Protein AF-A0A6P0LK58-F1 (afdb_monomer)

Foldseek 3Di:
DDDDDDPPDPPPDDPPQFDWDWDKDWDDDVQKIKIKIWTWGPPVDPDIDIDIDIDDIDRCVPCVVVVVVVVVVNVVVVVVVPPD

Mean predicted aligned error: 11.21 Å

Nearest PDB structures (foldseek):
  5hex-assembly1_A  TM=4.266E-01  e=9.016E-01  Homo sapiens
  7k7h-assembly1_B  TM=3.197E-01  e=2.817E-01 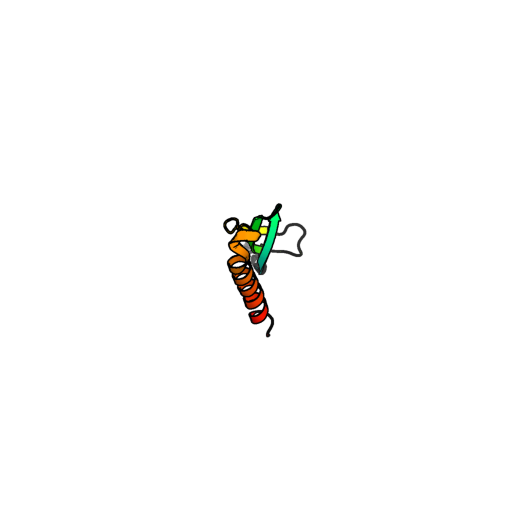 Salmonella enterica subsp. enterica serovar Typhi str. CT18
  6p4p-assembly1_B  TM=3.048E-01  e=6.244E-01  Salmonella enterica subsp. enterica serovar Typhi str. CT18
  6p4t-assembly1_B  TM=3.303E-01  e=9.016E-01  Salmonella enterica subsp. enterica serovar Typhi str. CT18
  3bxo-assembly1_B  TM=3.502E-01  e=9.817E+00  Streptomyces venezuelae

Solvent-accessible surface area (backbone atoms only — not comparable to full-atom values): 5374 Å² total; per-residue (Å²): 142,85,82,87,78,84,78,81,74,80,77,78,76,77,77,77,80,62,70,73,42,82,48,78,54,69,52,70,58,88,60,34,38,35,42,36,44,31,45,32,30,45,76,91,45,101,75,52,48,75,51,77,47,72,55,71,79,38,48,45,91,83,37,47,69,60,54,50,52,51,52,52,49,57,55,50,60,57,54,72,76,68,78,123

Sequence (84 aa):
MPVWTRHTQAHFQNEIALPIQTVFGCYTIADTWKFLRAEVEAIEQERPIMRVEYSREYVGRLESETIFKILKGIVGLKTEGNSQ

Radius of gyration: 23.21 Å; Cα contacts (8 Å, |Δi|>4): 87; chains: 1; bounding box: 47×39×74 Å

pLDDT: mean 82.04, std 19.23, range [37.97, 98.38]

Structure (mmCIF, N/CA/C/O backbone):
data_AF-A0A6P0LK58-F1
#
_entry.id   AF-A0A6P0LK58-F1
#
loop_
_atom_site.group_PDB
_atom_site.id
_atom_site.type_symbol
_atom_site.label_atom_id
_atom_site.label_alt_id
_atom_site.label_comp_id
_atom_site.label_asym_id
_atom_site.label_entity_id
_atom_site.label_seq_id
_atom_site.pdbx_PDB_ins_code
_atom_site.Cartn_x
_atom_site.Cartn_y
_atom_site.Cartn_z
_atom_site.occupancy
_atom_site.B_iso_or_equiv
_atom_site.auth_seq_id
_atom_site.auth_comp_id
_atom_site.auth_asym_id
_atom_site.auth_atom_id
_atom_site.pdbx_PDB_model_num
ATOM 1 N N . MET A 1 1 ? -36.001 20.705 61.058 1.00 41.88 1 MET A N 1
ATOM 2 C CA . MET A 1 1 ? -35.790 21.156 59.667 1.00 41.88 1 MET A CA 1
ATOM 3 C C . MET A 1 1 ? -34.302 21.047 59.349 1.00 41.88 1 MET A C 1
ATOM 5 O O . MET A 1 1 ? -33.560 21.871 59.868 1.00 41.88 1 MET A O 1
ATOM 9 N N . PRO A 1 2 ? -33.837 20.046 58.582 1.00 45.69 2 PRO A N 1
ATOM 10 C CA . PRO A 1 2 ? -32.536 20.141 57.934 1.00 45.69 2 PRO A CA 1
ATOM 11 C C . PRO A 1 2 ? -32.637 20.077 56.407 1.00 45.69 2 PRO A C 1
ATOM 13 O O . PRO A 1 2 ? -33.598 19.587 55.819 1.00 45.69 2 PRO A O 1
ATOM 16 N N . VAL A 1 3 ? -31.618 20.684 55.818 1.00 50.41 3 VAL A N 1
ATOM 17 C CA . VAL A 1 3 ? -31.489 21.185 54.455 1.00 50.41 3 VAL A CA 1
ATOM 18 C C . VAL A 1 3 ? -31.119 20.052 53.496 1.00 50.41 3 VAL A C 1
ATOM 20 O O . VAL A 1 3 ? -30.238 19.250 53.786 1.00 50.41 3 VAL A O 1
ATOM 23 N N . TRP A 1 4 ? -31.792 19.991 52.346 1.00 43.44 4 TRP A N 1
ATOM 24 C CA . TRP A 1 4 ? -31.506 19.038 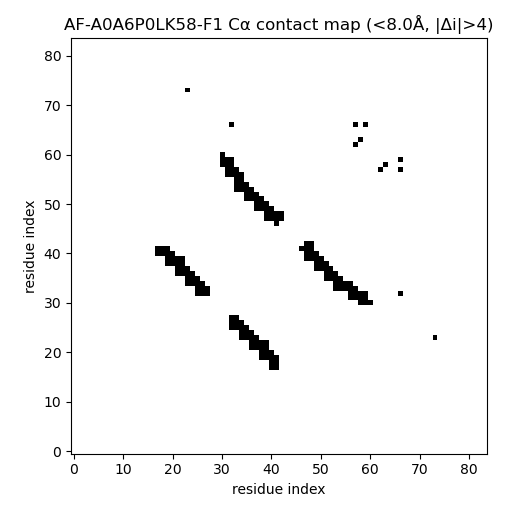51.274 1.00 43.44 4 TRP A CA 1
ATOM 25 C C . TRP A 1 4 ? -30.166 19.365 50.594 1.00 43.44 4 TRP A C 1
ATOM 27 O O . TRP A 1 4 ? -30.041 20.377 49.904 1.00 43.44 4 TRP A O 1
ATOM 37 N N . THR A 1 5 ? -29.169 18.495 50.758 1.00 53.47 5 THR A N 1
ATOM 38 C CA . THR A 1 5 ? -27.881 18.564 50.052 1.00 53.47 5 THR A CA 1
ATOM 39 C C . THR A 1 5 ? -28.057 18.085 48.609 1.00 53.47 5 THR A C 1
ATOM 41 O O . THR A 1 5 ? -28.246 16.891 48.361 1.00 53.47 5 THR A O 1
ATOM 44 N N . ARG A 1 6 ? -27.987 19.010 47.640 1.00 52.91 6 ARG A N 1
ATOM 45 C CA . ARG A 1 6 ? -27.896 18.681 46.208 1.00 52.91 6 ARG A CA 1
ATOM 46 C C . ARG A 1 6 ? -26.587 17.939 45.944 1.00 52.91 6 ARG A C 1
ATOM 48 O O . ARG A 1 6 ? -25.528 18.552 45.867 1.00 52.91 6 ARG A O 1
ATOM 55 N N . HIS A 1 7 ? -26.676 16.628 45.770 1.00 53.88 7 HIS A N 1
ATOM 56 C CA . HIS A 1 7 ? -25.612 15.843 45.163 1.00 53.88 7 HIS A CA 1
ATOM 57 C C . HIS A 1 7 ? -25.717 16.022 43.646 1.00 53.88 7 HIS A C 1
ATOM 59 O O . HIS A 1 7 ? -26.473 15.322 42.979 1.00 53.88 7 HIS A O 1
ATOM 65 N N . THR A 1 8 ? -25.006 17.000 43.085 1.00 57.62 8 THR A N 1
ATOM 66 C CA . THR A 1 8 ? -24.741 17.029 41.640 1.00 57.62 8 THR A CA 1
ATOM 67 C C . THR A 1 8 ? -23.701 15.962 41.339 1.00 57.62 8 THR A C 1
ATOM 69 O O . THR A 1 8 ? -22.501 16.186 41.483 1.00 57.62 8 THR A O 1
ATOM 72 N N . GLN A 1 9 ? -24.179 14.778 40.970 1.00 51.88 9 GLN A N 1
ATOM 73 C CA . GLN A 1 9 ? -23.345 13.697 40.475 1.00 51.88 9 GLN A CA 1
ATOM 74 C C . GLN A 1 9 ? -22.909 14.060 39.051 1.00 51.88 9 GLN A C 1
ATOM 76 O O . GLN A 1 9 ? -23.723 14.108 38.130 1.00 51.88 9 GLN A O 1
ATOM 81 N N . ALA A 1 10 ? -21.629 14.393 38.883 1.00 56.34 10 ALA A N 1
ATOM 82 C CA . ALA A 1 10 ? -21.028 14.551 37.569 1.00 56.34 10 ALA A CA 1
ATOM 83 C C . ALA A 1 10 ? -21.068 13.190 36.860 1.00 56.34 10 ALA A C 1
ATOM 85 O O . ALA A 1 10 ? -20.384 12.248 37.261 1.00 56.34 10 ALA A O 1
ATOM 86 N N . HIS A 1 11 ? -21.907 13.079 35.831 1.00 43.75 11 HIS A N 1
ATOM 87 C CA . HIS A 1 11 ? -21.905 11.943 34.921 1.00 43.75 11 HIS A CA 1
ATOM 88 C C . HIS A 1 11 ? -20.63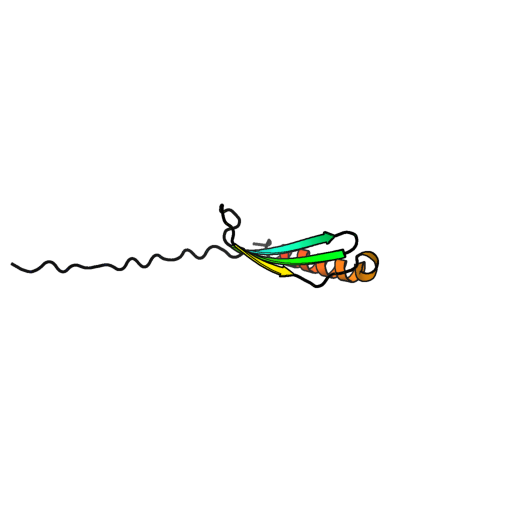8 12.023 34.064 1.00 43.75 11 HIS A C 1
ATOM 90 O O . HIS A 1 11 ? -20.627 12.670 33.020 1.00 43.75 11 HIS A O 1
ATOM 96 N N . PHE A 1 12 ? -19.560 11.378 34.508 1.00 54.66 12 PHE A N 1
ATOM 97 C CA . PHE A 1 12 ? -18.471 11.006 33.611 1.00 54.66 12 PHE A CA 1
ATOM 98 C C . PHE A 1 12 ? -19.036 9.984 32.618 1.00 54.66 12 PHE A C 1
ATOM 100 O O . PHE A 1 12 ? -19.255 8.822 32.962 1.00 54.66 12 PHE A O 1
ATOM 107 N N . GLN A 1 13 ? -19.352 10.440 31.404 1.00 55.41 13 GLN A N 1
ATOM 108 C CA . GLN A 1 13 ? -19.610 9.544 30.284 1.00 55.41 13 GLN A CA 1
ATOM 109 C C . GLN A 1 13 ? -18.305 8.808 29.991 1.00 55.41 13 GLN A C 1
ATOM 111 O O . GLN A 1 13 ? -17.296 9.413 29.644 1.00 55.41 13 GLN A O 1
ATOM 116 N N . ASN A 1 14 ? -18.326 7.499 30.211 1.00 52.81 14 ASN A N 1
ATOM 117 C CA . ASN A 1 14 ? -17.247 6.603 29.838 1.00 52.81 14 ASN A CA 1
ATOM 118 C C . ASN A 1 14 ? -17.211 6.581 28.301 1.00 52.81 14 ASN A C 1
ATOM 120 O O . ASN A 1 14 ? -18.132 6.041 27.686 1.00 52.81 14 ASN A O 1
ATOM 124 N N . GLU A 1 15 ? -16.225 7.225 27.675 1.00 62.81 15 GLU A N 1
ATOM 125 C CA . GLU A 1 15 ? -16.018 7.101 26.230 1.00 62.81 15 GLU A CA 1
ATOM 126 C C . GLU A 1 15 ? -15.704 5.634 25.933 1.00 62.81 15 GLU A C 1
ATOM 128 O O . GLU A 1 15 ? -14.670 5.100 26.336 1.00 62.81 15 GLU A O 1
ATOM 133 N N . ILE A 1 16 ? -16.636 4.949 25.272 1.00 64.25 16 ILE A N 1
ATOM 134 C CA . ILE A 1 16 ? -16.407 3.596 24.778 1.00 64.25 16 ILE A CA 1
ATOM 135 C C . ILE A 1 16 ? -15.366 3.733 23.668 1.00 64.25 16 ILE A C 1
ATOM 137 O O . ILE A 1 16 ? -15.705 4.109 22.547 1.00 64.25 16 ILE A O 1
ATOM 141 N N . ALA A 1 17 ? -14.097 3.472 23.987 1.00 65.38 17 ALA A N 1
ATOM 142 C CA . ALA A 1 17 ? -13.041 3.403 22.988 1.00 65.38 17 ALA A CA 1
ATOM 143 C C . ALA A 1 17 ? -13.424 2.327 21.963 1.00 65.38 17 ALA A C 1
ATOM 145 O O . ALA A 1 17 ? -13.498 1.138 22.283 1.00 65.38 17 ALA A O 1
ATOM 146 N N . LEU A 1 18 ? -13.736 2.755 20.740 1.00 70.19 18 LEU A N 1
ATOM 147 C CA . LEU A 1 18 ? -14.057 1.841 19.654 1.00 70.19 18 LEU A CA 1
ATOM 148 C C . LEU A 1 18 ? -12.779 1.106 19.235 1.00 70.19 18 LEU A C 1
ATOM 150 O O . LEU A 1 18 ? -11.700 1.702 19.245 1.00 70.19 18 LEU A O 1
ATOM 154 N N . PRO A 1 19 ? -12.869 -0.183 18.872 1.00 80.31 19 PRO A N 1
ATOM 155 C CA . PRO A 1 19 ? -11.694 -0.939 18.473 1.00 80.31 19 PRO A CA 1
ATOM 156 C C . PRO A 1 19 ? -11.060 -0.307 17.228 1.00 80.31 19 PRO A C 1
ATOM 158 O O . PRO A 1 19 ? -11.720 -0.146 16.200 1.00 80.31 19 PRO A O 1
ATOM 161 N N . ILE A 1 20 ? -9.774 0.040 17.333 1.00 88.50 20 ILE A N 1
ATOM 162 C CA . ILE A 1 20 ? -8.955 0.480 16.200 1.00 88.50 20 ILE A CA 1
ATOM 163 C C . ILE A 1 20 ? -8.473 -0.770 15.465 1.00 88.50 20 ILE A C 1
ATOM 165 O O . ILE A 1 20 ? -7.765 -1.602 16.035 1.00 88.50 20 ILE A O 1
ATOM 169 N N . GLN A 1 21 ? -8.828 -0.896 14.189 1.00 90.38 21 GLN A N 1
ATOM 170 C CA . GLN A 1 21 ? -8.340 -1.961 13.320 1.00 90.38 21 GLN A CA 1
ATOM 171 C C . GLN A 1 21 ? -7.234 -1.428 12.408 1.00 90.38 21 GLN A C 1
ATOM 173 O O . GLN A 1 21 ? -7.418 -0.423 11.726 1.00 90.38 21 GLN A O 1
ATOM 178 N N . THR A 1 22 ? -6.096 -2.124 12.346 1.00 91.69 22 THR A N 1
ATOM 179 C CA . THR A 1 22 ? -5.101 -1.872 11.293 1.00 91.69 22 THR A CA 1
ATOM 180 C C . THR A 1 22 ? -5.463 -2.676 10.047 1.00 91.69 22 THR A C 1
ATOM 182 O O . THR A 1 22 ? -5.588 -3.898 10.107 1.00 91.69 22 THR A O 1
ATOM 185 N N . VAL A 1 23 ? -5.594 -1.994 8.912 1.00 91.88 23 VAL A N 1
ATOM 186 C CA . VAL A 1 23 ? -5.890 -2.584 7.603 1.00 91.88 23 VAL A CA 1
ATOM 187 C C . VAL A 1 23 ? -4.775 -2.223 6.628 1.00 91.88 23 VAL A C 1
ATOM 189 O O . VAL A 1 23 ? -4.247 -1.112 6.642 1.00 91.88 23 VAL A O 1
ATOM 192 N N . PHE A 1 24 ? -4.423 -3.161 5.757 1.00 94.75 24 PHE A N 1
ATOM 193 C CA . PHE A 1 24 ? -3.450 -2.951 4.692 1.00 94.75 24 PHE A CA 1
ATOM 194 C C . PHE A 1 24 ? -4.123 -3.111 3.335 1.00 94.75 24 PHE A C 1
ATOM 196 O O . PHE A 1 24 ? -4.977 -3.979 3.152 1.00 94.75 24 PHE A O 1
ATOM 203 N N . GLY A 1 25 ? -3.707 -2.297 2.372 1.00 93.00 25 GLY A N 1
ATOM 204 C CA . GLY A 1 25 ? -4.217 -2.349 1.011 1.00 93.00 25 GLY A CA 1
ATOM 205 C C . GLY A 1 25 ? -3.193 -1.881 -0.010 1.00 93.00 25 GLY A C 1
ATOM 206 O O . GLY A 1 25 ? -2.075 -1.474 0.316 1.00 93.00 25 GLY A O 1
ATOM 207 N N . CYS A 1 26 ? -3.594 -1.929 -1.272 1.00 95.44 26 CYS A N 1
ATOM 208 C CA . CYS A 1 26 ? -2.864 -1.304 -2.360 1.00 95.44 26 CYS A CA 1
ATOM 209 C C . CYS A 1 26 ? -3.834 -0.886 -3.460 1.00 95.44 26 CYS A C 1
ATOM 211 O O . CYS A 1 26 ? -4.921 -1.451 -3.589 1.00 95.44 26 CYS A O 1
ATOM 213 N N . TYR A 1 27 ? -3.430 0.103 -4.245 1.00 95.81 27 TYR A N 1
ATOM 214 C CA . TYR A 1 27 ? -4.089 0.446 -5.494 1.00 95.81 27 TYR A CA 1
ATOM 215 C C . TYR A 1 27 ? -3.051 0.634 -6.590 1.00 95.81 27 TYR A C 1
ATOM 217 O O . TYR A 1 27 ? -1.858 0.831 -6.329 1.00 95.81 27 TYR A O 1
ATOM 225 N N . THR A 1 28 ? -3.530 0.583 -7.826 1.00 96.62 28 THR A N 1
ATOM 226 C CA . THR A 1 28 ? -2.712 0.781 -9.013 1.00 96.62 28 THR A CA 1
ATOM 227 C C . THR A 1 28 ? -3.265 1.912 -9.865 1.00 96.62 28 THR A C 1
ATOM 229 O O . THR A 1 28 ? -4.477 2.093 -9.986 1.00 96.62 28 THR A O 1
ATOM 232 N N . ILE A 1 29 ? -2.360 2.689 -10.456 1.00 96.12 29 ILE A N 1
ATOM 233 C CA . ILE A 1 29 ? -2.668 3.658 -11.510 1.00 96.12 29 ILE A CA 1
ATOM 234 C C . ILE A 1 29 ? -1.703 3.368 -12.654 1.00 96.12 29 ILE A C 1
ATOM 236 O O . ILE A 1 29 ? -0.495 3.547 -12.512 1.00 96.12 29 ILE A O 1
ATOM 240 N N . ALA A 1 30 ? -2.235 2.894 -13.782 1.00 96.12 30 ALA A N 1
ATOM 241 C CA . ALA A 1 30 ? -1.436 2.329 -14.868 1.00 96.12 30 ALA A CA 1
ATOM 242 C C . ALA A 1 30 ? -0.481 1.228 -14.354 1.00 96.12 30 ALA A C 1
ATOM 244 O O . ALA A 1 30 ? -0.949 0.241 -13.791 1.00 96.12 30 ALA A O 1
ATOM 245 N N . ASP A 1 31 ? 0.833 1.385 -14.544 1.00 95.69 31 ASP A N 1
ATOM 246 C CA . ASP A 1 31 ? 1.850 0.435 -14.065 1.00 95.69 31 ASP A CA 1
ATOM 247 C C . ASP A 1 31 ? 2.389 0.787 -12.668 1.00 95.69 31 ASP A C 1
ATOM 249 O O . ASP A 1 31 ? 3.295 0.128 -12.170 1.00 95.69 31 ASP A O 1
ATOM 253 N N . THR A 1 32 ? 1.858 1.819 -12.013 1.00 97.62 32 THR A N 1
ATOM 254 C CA . THR A 1 32 ? 2.347 2.263 -10.707 1.00 97.62 32 THR A CA 1
ATOM 255 C C . THR A 1 32 ? 1.532 1.646 -9.579 1.00 97.62 32 THR A C 1
ATOM 257 O O . THR A 1 32 ? 0.307 1.747 -9.562 1.00 97.62 32 THR A O 1
ATOM 260 N N . TRP A 1 33 ? 2.219 1.054 -8.607 1.00 98.19 33 TRP A N 1
ATOM 261 C CA . TRP A 1 33 ? 1.657 0.491 -7.384 1.00 98.19 33 TRP A CA 1
ATOM 262 C C . TRP A 1 33 ? 1.899 1.422 -6.202 1.00 98.19 33 TRP A C 1
ATOM 264 O O . TRP A 1 33 ? 3.007 1.932 -6.013 1.00 98.19 33 TRP A O 1
ATOM 274 N N . LYS A 1 34 ? 0.874 1.591 -5.366 1.00 97.94 34 LYS A N 1
ATOM 275 C CA . LYS A 1 34 ? 0.969 2.311 -4.095 1.00 97.94 34 LYS A CA 1
ATOM 276 C C . LYS A 1 34 ? 0.322 1.488 -2.995 1.00 97.94 34 LYS A C 1
ATOM 278 O O . LYS A 1 34 ? -0.817 1.042 -3.132 1.00 97.94 34 LYS A O 1
ATOM 283 N N . PHE A 1 35 ? 1.059 1.275 -1.915 1.00 97.81 35 PHE A N 1
ATOM 284 C CA . PHE A 1 35 ? 0.589 0.543 -0.747 1.00 97.81 35 PHE A CA 1
ATOM 285 C C . PHE A 1 35 ? 0.094 1.519 0.310 1.00 97.81 35 PHE A C 1
ATOM 287 O O . PHE A 1 35 ? 0.578 2.650 0.406 1.00 97.81 35 PHE A O 1
ATOM 294 N N . LEU A 1 36 ? -0.871 1.066 1.102 1.00 96.12 36 LEU A N 1
ATOM 295 C CA . LEU A 1 36 ? -1.438 1.840 2.193 1.00 96.12 36 LEU A CA 1
ATOM 296 C C . LEU A 1 36 ? -1.582 0.993 3.454 1.00 96.12 36 LEU A C 1
ATOM 298 O O . LEU A 1 36 ? -1.949 -0.183 3.397 1.00 96.12 36 LEU A O 1
ATOM 302 N N . ARG A 1 37 ? -1.309 1.632 4.588 1.00 95.75 37 ARG A N 1
ATOM 303 C CA . ARG A 1 37 ? -1.649 1.168 5.932 1.00 95.75 37 ARG A CA 1
ATOM 304 C C . ARG A 1 37 ? -2.679 2.144 6.481 1.00 95.75 37 ARG A C 1
ATOM 306 O O . ARG A 1 37 ? -2.476 3.353 6.403 1.00 95.75 37 ARG A O 1
ATOM 313 N N . ALA A 1 38 ? -3.777 1.630 7.010 1.00 94.31 38 ALA A N 1
ATOM 314 C CA . ALA A 1 38 ? -4.822 2.442 7.603 1.00 94.31 38 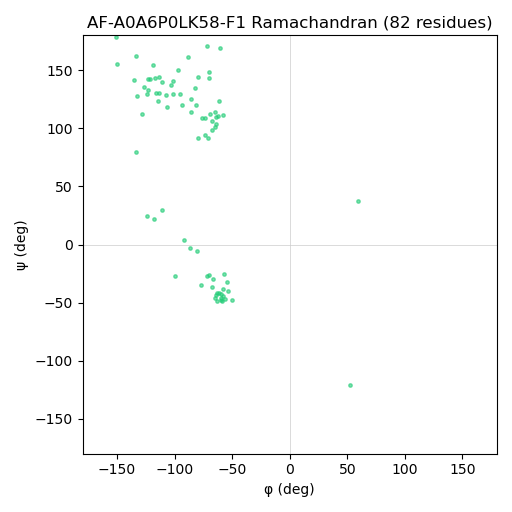ALA A CA 1
ATOM 315 C C . ALA A 1 38 ? -5.128 1.970 9.021 1.00 94.31 38 ALA A C 1
ATOM 317 O O . ALA A 1 38 ? -5.268 0.774 9.260 1.00 94.31 38 ALA A O 1
ATOM 318 N N . GLU A 1 39 ? -5.268 2.915 9.940 1.00 95.19 39 GLU A N 1
ATOM 319 C CA . GLU A 1 39 ? -5.961 2.700 11.207 1.00 95.19 39 GLU A CA 1
ATOM 320 C C . GLU A 1 39 ? -7.409 3.139 11.023 1.00 95.19 39 GLU A C 1
ATOM 322 O O . GLU A 1 39 ? -7.667 4.289 10.657 1.00 95.19 39 GLU A O 1
ATOM 327 N N . VAL A 1 40 ? -8.337 2.208 11.228 1.00 92.81 40 VAL A N 1
ATOM 328 C CA . VAL A 1 40 ? -9.771 2.424 11.051 1.00 92.81 40 VAL A CA 1
ATOM 329 C C . VAL A 1 40 ? -10.464 2.309 12.395 1.00 92.81 40 VAL A C 1
ATOM 331 O O . VAL A 1 40 ? -10.383 1.282 13.068 1.00 92.81 40 VAL A O 1
ATOM 334 N N . GLU A 1 41 ? -11.171 3.365 12.763 1.00 92.44 41 GLU A N 1
ATOM 335 C CA . GLU A 1 41 ? -12.102 3.392 13.880 1.00 92.44 41 GLU A CA 1
ATOM 336 C C . GLU A 1 41 ? -13.521 3.277 13.335 1.00 92.44 41 GLU A C 1
ATOM 338 O O . GLU A 1 41 ? -13.861 3.903 12.327 1.00 92.44 41 GLU A O 1
ATOM 343 N N . ALA A 1 42 ? -14.367 2.526 14.042 1.00 85.94 42 ALA A N 1
ATOM 344 C CA . ALA A 1 42 ? -15.804 2.522 13.788 1.00 85.94 42 ALA A CA 1
ATOM 345 C C . ALA A 1 42 ? -16.194 2.090 12.357 1.00 85.94 42 ALA A C 1
ATOM 347 O O . ALA A 1 42 ? -17.128 2.651 11.795 1.00 85.94 42 ALA A O 1
ATOM 348 N N . ILE A 1 43 ? -15.495 1.107 11.765 1.00 83.56 43 ILE A N 1
ATOM 349 C CA . ILE A 1 43 ? -15.656 0.743 10.340 1.00 83.56 43 ILE A CA 1
ATOM 350 C C . ILE A 1 43 ? -17.105 0.418 9.927 1.00 83.56 43 ILE A C 1
ATOM 352 O O . ILE A 1 43 ? -17.498 0.723 8.809 1.00 83.56 43 ILE A O 1
ATOM 356 N N . GLU A 1 44 ? -17.900 -0.144 10.843 1.00 85.56 44 GLU A N 1
ATOM 357 C CA . GLU A 1 44 ? -19.310 -0.513 10.629 1.00 85.56 44 GLU A CA 1
ATOM 358 C C . GLU A 1 44 ? -20.304 0.633 10.899 1.00 85.56 44 GLU A C 1
ATOM 360 O O . GLU A 1 44 ? -21.515 0.461 10.767 1.00 85.56 44 GLU A O 1
ATOM 365 N N . GLN A 1 45 ? -19.828 1.799 11.341 1.00 87.38 45 GLN A N 1
ATO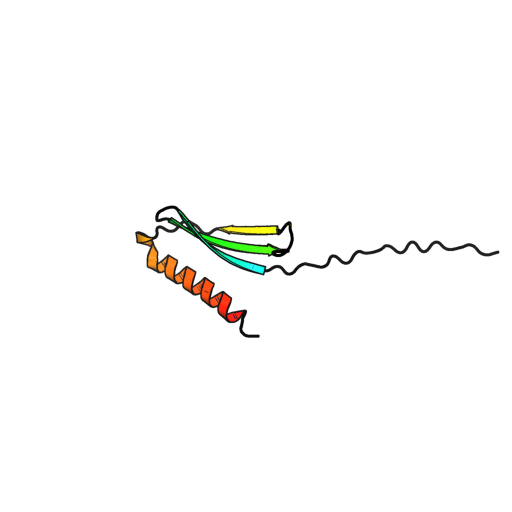M 366 C CA . GLN A 1 45 ? -20.686 2.951 11.612 1.00 87.38 45 GLN A CA 1
ATOM 367 C C . GLN A 1 45 ? -20.877 3.800 10.357 1.00 87.38 45 GLN A C 1
ATOM 369 O O . GLN A 1 45 ? -20.077 3.768 9.429 1.00 87.38 45 GLN A O 1
ATOM 374 N N . GLU A 1 46 ? -21.917 4.637 10.358 1.00 90.19 46 GLU A N 1
ATOM 375 C CA . GLU A 1 46 ? -22.210 5.565 9.256 1.00 90.19 46 GLU A CA 1
ATOM 376 C C . GLU A 1 46 ? -21.033 6.514 8.949 1.00 90.19 46 GLU A C 1
ATOM 378 O O . GLU A 1 46 ? -20.897 7.012 7.833 1.00 90.19 46 GLU A O 1
ATOM 383 N N . ARG A 1 47 ? -20.175 6.776 9.945 1.00 88.12 47 ARG A N 1
ATOM 384 C CA . ARG A 1 47 ? -19.035 7.694 9.845 1.00 88.12 47 ARG A CA 1
ATOM 385 C C . ARG A 1 47 ? -17.766 7.063 10.424 1.00 88.12 47 ARG A C 1
ATOM 387 O O . ARG A 1 47 ? -17.403 7.381 11.557 1.00 88.12 47 ARG A O 1
ATOM 394 N N . PRO A 1 48 ? -17.088 6.185 9.670 1.00 89.50 48 PRO A N 1
ATOM 395 C CA . PRO A 1 48 ? -15.806 5.646 10.091 1.00 89.50 48 PRO A CA 1
ATOM 396 C C . PRO A 1 48 ? -14.727 6.731 10.035 1.00 89.50 48 PRO A C 1
ATOM 398 O O . PRO A 1 48 ? -14.758 7.621 9.178 1.00 89.50 48 PRO A O 1
ATOM 401 N N . ILE A 1 49 ? -13.746 6.643 10.929 1.00 92.00 49 ILE A N 1
ATOM 402 C CA . ILE A 1 49 ? -12.567 7.516 10.913 1.00 92.00 49 ILE A CA 1
ATOM 403 C C . ILE A 1 49 ? -11.383 6.684 10.443 1.00 92.00 49 ILE A C 1
ATOM 405 O O . ILE A 1 49 ? -11.123 5.605 10.970 1.00 92.00 49 ILE A O 1
ATOM 409 N N . MET A 1 50 ? -10.657 7.191 9.447 1.00 93.00 50 MET A N 1
ATOM 410 C CA . MET A 1 50 ? -9.478 6.527 8.897 1.00 93.00 50 MET A CA 1
ATOM 411 C C . MET A 1 50 ? -8.260 7.443 8.963 1.00 93.00 50 MET A C 1
ATOM 413 O O . MET A 1 50 ? -8.298 8.571 8.468 1.00 93.00 50 MET A O 1
ATOM 417 N N . ARG A 1 51 ? -7.154 6.934 9.511 1.00 95.25 51 ARG A N 1
ATOM 418 C CA . ARG A 1 51 ? -5.821 7.540 9.379 1.00 95.25 51 ARG A CA 1
ATOM 419 C C . ARG A 1 51 ? -5.010 6.694 8.415 1.00 95.25 51 ARG A C 1
ATOM 421 O O . ARG A 1 51 ? -4.813 5.511 8.670 1.00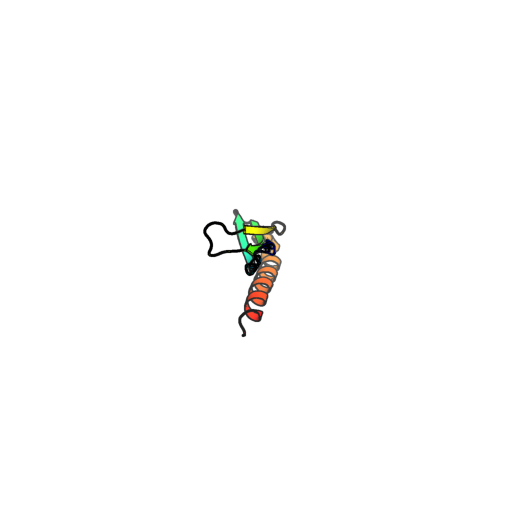 95.25 51 ARG A O 1
ATOM 428 N N . VAL A 1 52 ? -4.591 7.285 7.298 1.00 95.44 52 VAL A N 1
ATOM 429 C CA . VAL A 1 52 ? -3.965 6.558 6.186 1.00 95.44 52 VAL A CA 1
ATOM 430 C C . VAL A 1 52 ? -2.526 7.011 5.996 1.00 95.44 52 VAL A C 1
ATOM 432 O O . VAL A 1 52 ? -2.251 8.202 5.858 1.00 95.44 52 VAL A O 1
ATOM 435 N N . GLU A 1 53 ? -1.626 6.040 5.921 1.00 97.50 53 GLU A N 1
ATOM 436 C CA . GLU A 1 53 ? -0.231 6.208 5.536 1.00 97.50 53 GLU A CA 1
ATOM 437 C C . GLU A 1 53 ? -0.000 5.547 4.179 1.00 97.50 53 GLU A C 1
ATOM 439 O O . GLU A 1 53 ? -0.500 4.450 3.913 1.00 97.50 53 GLU A O 1
ATOM 444 N N . TYR A 1 54 ? 0.784 6.203 3.325 1.00 96.38 54 TYR A N 1
ATOM 445 C CA . TYR A 1 54 ? 1.096 5.715 1.986 1.00 96.38 54 TYR A CA 1
ATOM 446 C C . TYR A 1 54 ? 2.572 5.369 1.861 1.00 96.38 54 TYR A C 1
ATOM 448 O O . TYR A 1 54 ? 3.442 6.079 2.367 1.00 96.38 54 TYR A O 1
ATOM 456 N N . SER A 1 55 ? 2.861 4.317 1.103 1.00 97.38 55 SER A N 1
ATOM 457 C CA . SER A 1 55 ? 4.209 4.077 0.607 1.00 97.38 55 SER A CA 1
ATOM 458 C C . SER A 1 55 ? 4.587 5.085 -0.484 1.00 97.38 55 SER A C 1
ATOM 460 O O 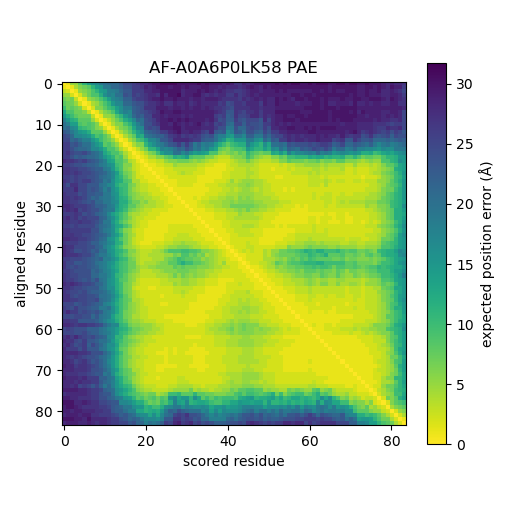. SER A 1 55 ? 3.743 5.789 -1.053 1.00 97.38 55 SER A O 1
ATOM 462 N N . ARG A 1 56 ? 5.869 5.071 -0.867 1.00 97.25 56 ARG A N 1
ATOM 463 C CA . ARG A 1 56 ? 6.276 5.574 -2.184 1.00 97.25 56 ARG A CA 1
ATOM 464 C C . ARG A 1 56 ? 5.598 4.779 -3.305 1.00 97.25 56 ARG A C 1
ATOM 466 O O . ARG A 1 56 ? 5.017 3.716 -3.075 1.00 97.25 56 ARG A O 1
ATOM 473 N N . GLU A 1 57 ? 5.712 5.295 -4.513 1.00 98.12 57 GLU A N 1
ATOM 474 C CA . GLU A 1 57 ? 5.267 4.620 -5.727 1.00 98.12 57 GLU A CA 1
ATOM 475 C C . GLU A 1 57 ? 6.289 3.581 -6.181 1.00 98.12 57 GLU A C 1
ATOM 477 O O . GLU A 1 57 ? 7.495 3.784 -6.030 1.00 98.12 57 GLU A O 1
ATOM 482 N N . TYR A 1 58 ? 5.783 2.474 -6.721 1.00 98.25 58 TYR A N 1
ATOM 483 C CA . TYR A 1 58 ? 6.588 1.405 -7.301 1.00 98.25 58 TYR A CA 1
ATOM 484 C C . TYR A 1 58 ? 6.167 1.172 -8.744 1.00 98.25 58 TYR A C 1
ATOM 486 O O . TYR A 1 58 ? 4.977 1.047 -9.026 1.00 98.25 58 TYR A O 1
ATOM 494 N N . VAL A 1 59 ? 7.128 1.071 -9.654 1.00 98.12 59 VAL A N 1
ATOM 495 C CA . VAL A 1 59 ? 6.851 0.762 -11.061 1.00 98.12 59 VAL A CA 1
ATOM 496 C C . VAL A 1 59 ? 6.767 -0.752 -11.226 1.00 98.12 59 VAL A C 1
ATOM 498 O O . VAL A 1 59 ? 7.764 -1.456 -11.082 1.00 98.12 59 VAL A O 1
ATOM 501 N N . GLY A 1 60 ? 5.581 -1.259 -11.555 1.00 97.38 60 GLY A N 1
ATOM 502 C CA . GLY A 1 60 ? 5.237 -2.679 -11.631 1.00 97.38 60 GLY A CA 1
ATOM 503 C C . GLY A 1 60 ? 6.224 -3.505 -12.447 1.00 97.38 60 GLY A C 1
ATOM 504 O O . GLY A 1 60 ? 6.712 -4.535 -11.979 1.00 97.38 60 GLY A O 1
ATOM 505 N N . ARG A 1 61 ? 6.578 -3.029 -13.642 1.00 96.12 61 ARG A N 1
ATOM 506 C CA . ARG A 1 61 ? 7.514 -3.725 -14.539 1.00 96.12 61 ARG A CA 1
ATOM 507 C C . ARG A 1 61 ? 8.965 -3.728 -14.061 1.00 96.12 61 ARG A C 1
ATOM 509 O O . ARG A 1 61 ? 9.710 -4.618 -14.458 1.00 96.12 61 ARG A O 1
ATOM 516 N N . LEU A 1 62 ? 9.374 -2.746 -13.259 1.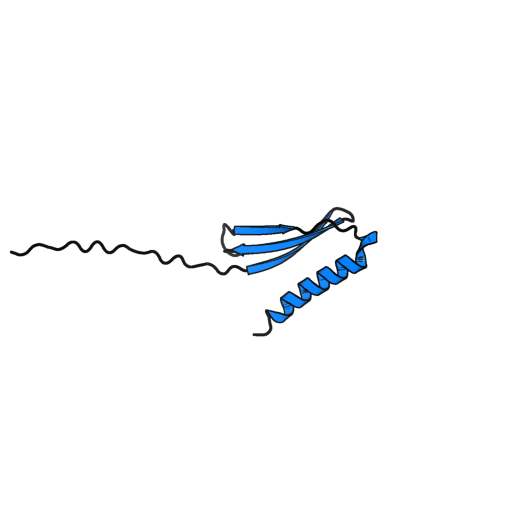00 98.31 62 LEU A N 1
ATOM 517 C CA . LEU A 1 62 ? 10.768 -2.584 -12.824 1.00 98.31 62 LEU A CA 1
ATOM 518 C C . LEU A 1 62 ? 11.010 -3.129 -11.414 1.00 98.31 62 LEU A C 1
ATOM 520 O O . LEU A 1 62 ? 12.121 -3.537 -11.091 1.00 98.31 62 LEU A O 1
ATOM 524 N N . GLU A 1 63 ? 9.977 -3.140 -10.574 1.00 98.31 63 GLU A N 1
ATOM 525 C CA . GLU A 1 63 ? 10.083 -3.392 -9.135 1.00 98.31 63 GLU A CA 1
ATOM 526 C C . GLU A 1 63 ? 9.193 -4.557 -8.675 1.00 98.31 63 GLU A C 1
ATOM 528 O O . GLU A 1 63 ? 8.815 -4.641 -7.505 1.00 98.31 63 GLU A O 1
ATOM 533 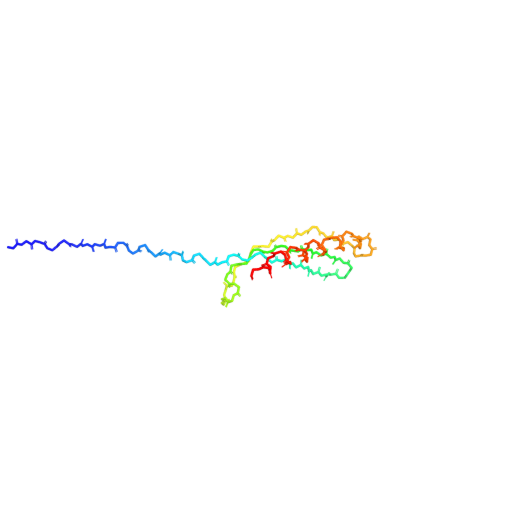N N . SER A 1 64 ? 8.870 -5.479 -9.585 1.00 97.56 64 SER A N 1
ATOM 534 C CA . SER A 1 64 ? 7.986 -6.626 -9.342 1.00 97.56 64 SER A CA 1
ATOM 535 C C . SER A 1 64 ? 8.405 -7.481 -8.139 1.00 97.56 64 SER A C 1
ATOM 537 O O . SER A 1 64 ? 7.555 -7.877 -7.342 1.00 97.56 64 SER A O 1
ATOM 539 N N . GLU A 1 65 ? 9.705 -7.719 -7.945 1.00 98.38 65 GLU A N 1
ATOM 540 C CA . GLU A 1 65 ? 10.220 -8.466 -6.790 1.00 98.38 65 GLU A CA 1
ATOM 541 C C . GLU A 1 65 ? 9.940 -7.736 -5.466 1.00 98.38 65 GLU A C 1
ATOM 543 O O . GLU A 1 65 ? 9.503 -8.346 -4.487 1.00 98.38 65 GLU A O 1
ATOM 548 N N . THR A 1 66 ? 10.152 -6.419 -5.433 1.00 98.25 66 THR A N 1
ATOM 549 C CA . THR A 1 66 ? 9.886 -5.586 -4.253 1.00 98.25 66 THR A CA 1
ATOM 550 C C . THR A 1 66 ? 8.394 -5.561 -3.936 1.00 98.25 66 THR A C 1
ATOM 552 O O . THR A 1 66 ? 8.009 -5.786 -2.790 1.00 98.25 66 THR A O 1
ATOM 555 N N . ILE A 1 67 ? 7.553 -5.365 -4.955 1.00 98.06 67 ILE A N 1
ATOM 556 C CA . ILE A 1 67 ? 6.089 -5.419 -4.846 1.00 98.06 67 ILE A CA 1
ATOM 557 C C . ILE A 1 67 ? 5.651 -6.769 -4.264 1.00 98.06 67 ILE A C 1
ATOM 559 O O . ILE A 1 67 ? 4.878 -6.809 -3.306 1.00 98.06 67 ILE A O 1
ATOM 563 N N . PHE A 1 68 ? 6.191 -7.878 -4.777 1.00 97.62 68 PHE A N 1
ATOM 564 C CA . PHE A 1 68 ? 5.863 -9.219 -4.295 1.00 97.62 68 PHE A CA 1
ATOM 565 C C . PHE A 1 68 ? 6.268 -9.439 -2.830 1.00 97.62 68 PHE A C 1
ATOM 567 O O . PHE A 1 68 ? 5.491 -9.991 -2.048 1.00 97.62 68 PHE A O 1
ATOM 574 N N . LYS A 1 69 ? 7.453 -8.967 -2.420 1.00 97.50 69 LYS A N 1
ATOM 575 C CA . LYS A 1 69 ? 7.902 -9.034 -1.018 1.00 97.50 69 LYS A CA 1
ATOM 576 C C . LYS A 1 69 ? 6.978 -8.253 -0.081 1.00 97.50 69 LYS A C 1
ATOM 578 O O . LYS A 1 69 ? 6.646 -8.763 0.988 1.00 97.50 69 LYS A O 1
ATOM 583 N N . ILE A 1 70 ? 6.529 -7.064 -0.488 1.00 96.75 70 ILE A N 1
ATOM 584 C CA . ILE A 1 70 ? 5.585 -6.251 0.294 1.00 96.75 70 ILE A CA 1
ATOM 585 C C . ILE A 1 70 ? 4.248 -6.985 0.450 1.00 96.75 70 ILE A C 1
ATOM 587 O O . ILE A 1 70 ? 3.763 -7.138 1.571 1.00 96.75 70 ILE A O 1
ATOM 591 N N . LEU A 1 71 ? 3.684 -7.503 -0.647 1.00 95.88 71 LEU A N 1
ATOM 592 C CA . LEU A 1 71 ? 2.434 -8.270 -0.618 1.00 95.88 71 LEU A CA 1
ATOM 593 C C . LEU A 1 71 ? 2.533 -9.490 0.304 1.00 95.88 71 LEU A C 1
ATOM 595 O O . LEU A 1 71 ? 1.638 -9.724 1.116 1.00 95.88 71 LEU A O 1
ATOM 599 N N . LYS A 1 72 ? 3.642 -10.237 0.232 1.00 95.19 72 LYS A N 1
ATOM 600 C CA . LYS A 1 72 ? 3.894 -11.374 1.125 1.00 95.19 72 LYS A CA 1
ATOM 601 C C . LYS A 1 72 ? 3.913 -10.946 2.595 1.00 95.19 72 LYS A C 1
ATOM 603 O O . LYS A 1 72 ? 3.327 -11.638 3.422 1.00 95.19 72 LYS A O 1
ATOM 608 N N . GLY A 1 73 ? 4.549 -9.817 2.911 1.00 94.06 73 GLY A N 1
ATOM 609 C CA . GLY A 1 73 ? 4.554 -9.252 4.262 1.00 94.06 73 GLY A CA 1
ATOM 610 C C . GLY A 1 73 ? 3.145 -8.928 4.763 1.00 94.06 73 GLY A C 1
ATOM 611 O O . GLY A 1 73 ? 2.765 -9.362 5.846 1.00 94.06 73 GLY A O 1
ATOM 612 N N . ILE A 1 74 ? 2.340 -8.250 3.942 1.00 92.44 74 ILE A N 1
ATOM 613 C CA . ILE A 1 74 ? 0.950 -7.893 4.271 1.00 92.44 74 ILE A CA 1
ATOM 614 C C . ILE A 1 74 ? 0.095 -9.143 4.545 1.00 92.44 74 ILE A C 1
ATOM 616 O O . ILE A 1 74 ? -0.635 -9.196 5.535 1.00 92.44 74 ILE A O 1
ATOM 620 N N . VAL A 1 75 ? 0.190 -10.166 3.690 1.00 89.69 75 VAL A N 1
ATOM 621 C CA . VAL A 1 75 ? -0.565 -11.421 3.859 1.00 89.69 75 VAL A CA 1
ATOM 622 C C . VAL A 1 75 ? -0.088 -12.207 5.087 1.00 89.69 75 VAL A C 1
ATOM 624 O O . VAL A 1 75 ? -0.909 -12.787 5.800 1.00 89.69 75 VAL A O 1
ATOM 627 N N . GLY A 1 76 ? 1.217 -12.192 5.372 1.00 88.94 76 GLY A N 1
ATOM 628 C CA . GLY A 1 76 ? 1.786 -12.796 6.578 1.00 88.94 76 GLY A CA 1
ATOM 629 C C . GLY A 1 76 ? 1.194 -12.200 7.857 1.00 88.94 76 GLY A C 1
ATOM 630 O O . GLY A 1 76 ? 0.688 -12.946 8.692 1.00 88.94 76 GLY A O 1
ATOM 631 N N . LEU A 1 77 ? 1.138 -10.866 7.954 1.00 80.12 77 LEU A N 1
ATOM 632 C CA . LEU A 1 77 ? 0.556 -10.159 9.106 1.00 80.12 77 LEU A CA 1
ATOM 633 C C . LEU A 1 77 ? -0.912 -10.532 9.352 1.00 80.12 77 LEU A C 1
ATOM 635 O O . LEU A 1 77 ? -1.337 -10.684 10.494 1.00 80.12 77 LEU A O 1
ATOM 639 N N . LYS A 1 78 ? -1.695 -10.723 8.283 1.00 65.69 78 LYS A N 1
ATOM 640 C CA . LYS A 1 78 ? -3.100 -11.139 8.402 1.00 65.69 78 LYS A CA 1
ATOM 641 C C . LYS A 1 78 ? -3.253 -12.555 8.973 1.00 65.69 78 LYS A C 1
ATOM 643 O O . LYS A 1 78 ? -4.261 -12.852 9.606 1.00 65.69 78 LYS A O 1
ATOM 648 N N . THR A 1 79 ? -2.275 -13.426 8.741 1.00 62.03 79 THR A N 1
ATOM 649 C CA . THR A 1 79 ? -2.355 -14.842 9.128 1.00 62.03 79 THR A CA 1
ATOM 650 C C . THR A 1 79 ? -2.103 -15.034 10.628 1.00 62.03 79 THR A C 1
ATOM 652 O O . THR A 1 79 ? -2.762 -15.857 11.261 1.00 62.03 79 THR A O 1
ATOM 655 N N . GLU A 1 80 ? -1.225 -14.229 11.229 1.00 58.53 80 GLU A N 1
ATOM 656 C CA . GLU A 1 80 ? -0.923 -14.304 12.668 1.00 58.53 80 GLU A CA 1
ATOM 657 C C . GLU A 1 80 ? -2.069 -13.778 13.551 1.00 58.53 80 GLU A C 1
ATOM 659 O O . GLU A 1 80 ? -2.262 -14.259 14.664 1.00 58.53 80 GLU A O 1
ATOM 664 N N . GLY A 1 81 ? -2.890 -12.854 13.040 1.00 54.94 81 GLY A N 1
ATOM 665 C CA . GLY A 1 81 ? -4.053 -12.310 13.755 1.00 54.94 81 GLY A CA 1
ATOM 666 C C . GLY A 1 81 ? -5.316 -13.185 13.738 1.00 54.94 81 GLY A C 1
ATOM 667 O O . GLY A 1 81 ? -6.288 -12.830 14.394 1.00 54.94 81 GLY A O 1
ATOM 668 N N . ASN A 1 82 ? -5.332 -14.300 12.995 1.00 48.56 82 ASN A N 1
ATOM 669 C CA . ASN A 1 82 ? -6.530 -15.126 12.765 1.00 48.56 82 ASN A CA 1
ATOM 670 C C . ASN A 1 82 ? -6.395 -16.566 13.311 1.00 48.56 82 ASN A C 1
ATOM 672 O O . ASN A 1 82 ? -7.074 -17.473 12.832 1.00 48.56 82 ASN A O 1
ATOM 676 N N . SER A 1 83 ? -5.483 -16.775 14.270 1.00 43.00 83 SER A N 1
ATOM 677 C CA . SER A 1 83 ? -5.209 -18.069 14.927 1.00 43.00 83 SER A CA 1
ATOM 678 C C . SER A 1 83 ? -5.643 -18.109 16.406 1.00 43.00 83 SER A C 1
ATOM 680 O O . SER A 1 83 ? -5.029 -18.821 17.201 1.00 43.00 83 SER A O 1
ATOM 682 N N . GLN A 1 84 ? -6.677 -17.349 16.785 1.00 37.97 84 GLN A N 1
ATOM 683 C CA . GLN A 1 84 ? -7.368 -17.490 18.076 1.00 37.97 84 GLN A CA 1
ATOM 684 C C . GLN A 1 84 ? -8.794 -17.988 17.878 1.00 37.97 84 GLN A C 1
ATOM 686 O O . GLN A 1 84 ? -9.449 -17.503 16.929 1.00 37.97 84 GLN A O 1
#

Secondary structure (DSSP, 8-state):
-----------------PPEEEEEEEEEETTEEEEEEEEEESTTSSS-EEEEEEEEEEETTTSHHHHHHHHHHHHHHHHHTT--